Protein AF-A0AAV9KY85-F1 (afdb_monomer)

Organism: NCBI:txid50273

Mean predicted aligned error: 8.26 Å

Secondary structure (DSSP, 8-state):
--------SSTTSHHHHHHHHHHHHHH--S--SSS-S-SEEEEE--BTTBPPEEEEE-TTTEEEEEEEE-SS-EEEEEEE------

pLDDT: mean 76.85, std 10.98, range [46.34, 89.12]

Foldseek 3Di:
DDDDDDDDDPCVDPVNVVVVVVVCVVVVDPDDDDDDPFPDKDKQPDDDPAHIDMDTHHPVFWDWDFPDDDNHDTDIDIDGDPDPPD

Nearest PDB structures (foldseek):
  8r5h-assembly1_A  TM=2.773E-01  e=9.440E+00  Homo sapiens

Structure (mmCIF, N/CA/C/O backbone):
data_AF-A0AAV9KY85-F1
#
_entry.id   AF-A0AAV9KY85-F1
#
loop_
_atom_site.group_PDB
_atom_site.id
_atom_site.type_symbol
_atom_site.label_atom_id
_atom_site.label_alt_id
_atom_site.label_comp_id
_atom_site.label_asym_id
_atom_site.label_entity_id
_atom_site.label_seq_id
_atom_site.pdbx_PDB_ins_code
_atom_site.Cartn_x
_atom_site.Cartn_y
_atom_site.Cartn_z
_atom_site.occupancy
_atom_site.B_iso_or_equiv
_atom_site.auth_seq_id
_atom_site.auth_comp_id
_atom_site.auth_asym_id
_atom_site.auth_atom_id
_atom_site.pdbx_PDB_model_num
ATOM 1 N N . MET A 1 1 ? -3.383 -5.496 15.561 1.00 67.44 1 MET A N 1
ATOM 2 C CA . MET A 1 1 ? -2.815 -4.869 14.349 1.00 67.44 1 MET A CA 1
ATOM 3 C C . MET A 1 1 ? -2.366 -5.986 13.429 1.00 67.44 1 MET A C 1
ATOM 5 O O . MET A 1 1 ? -1.596 -6.826 13.876 1.00 67.44 1 MET A O 1
ATOM 9 N N . ASN A 1 2 ? -2.873 -6.019 12.198 1.00 69.50 2 ASN A N 1
ATOM 10 C CA . ASN A 1 2 ? -2.494 -7.013 11.194 1.00 69.50 2 ASN A CA 1
ATOM 11 C C . ASN A 1 2 ? -1.665 -6.292 10.127 1.00 69.50 2 ASN A C 1
ATOM 13 O O . ASN A 1 2 ? -2.146 -5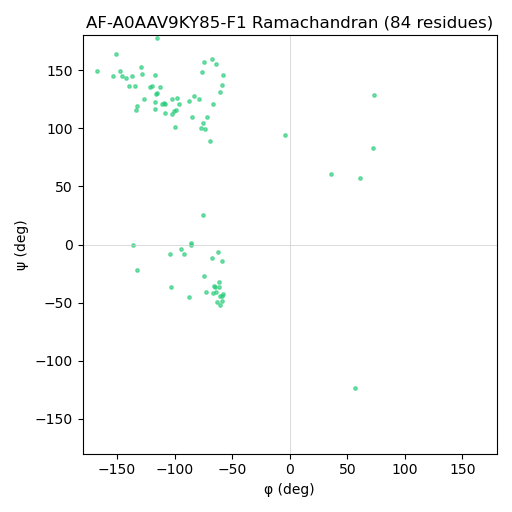.317 9.557 1.00 69.50 2 ASN A O 1
ATOM 17 N N . LEU A 1 3 ? -0.430 -6.738 9.892 1.00 76.31 3 LEU A N 1
ATOM 18 C CA . LEU A 1 3 ? 0.449 -6.200 8.853 1.00 76.31 3 LEU A CA 1
ATOM 19 C C . LEU A 1 3 ? 0.718 -7.297 7.826 1.00 76.31 3 LEU A C 1
ATOM 21 O O . LEU A 1 3 ? 1.113 -8.403 8.188 1.00 76.31 3 LEU A O 1
ATOM 25 N N . ILE A 1 4 ? 0.523 -6.973 6.552 1.00 80.81 4 ILE A N 1
ATOM 26 C CA . ILE A 1 4 ? 0.822 -7.858 5.430 1.00 80.81 4 ILE A CA 1
ATOM 27 C C . ILE A 1 4 ? 1.907 -7.185 4.598 1.00 80.81 4 ILE A C 1
ATOM 29 O O . ILE A 1 4 ? 1.722 -6.070 4.116 1.00 80.81 4 ILE A O 1
ATOM 33 N N . ILE A 1 5 ? 3.030 -7.879 4.415 1.00 82.25 5 ILE A N 1
ATOM 34 C CA . ILE A 1 5 ? 4.086 -7.480 3.485 1.00 82.25 5 ILE A CA 1
ATOM 35 C C . ILE A 1 5 ? 4.076 -8.486 2.344 1.00 82.25 5 ILE A C 1
ATOM 37 O O . ILE A 1 5 ? 4.253 -9.684 2.565 1.00 82.25 5 ILE A O 1
ATOM 41 N N . TRP A 1 6 ? 3.873 -8.000 1.124 1.00 81.25 6 TRP A N 1
ATOM 42 C CA . TRP A 1 6 ? 3.826 -8.843 -0.060 1.00 81.25 6 TRP A CA 1
ATOM 43 C C . TRP A 1 6 ? 4.698 -8.253 -1.163 1.00 81.25 6 TRP A C 1
ATOM 45 O O . TRP A 1 6 ? 4.474 -7.145 -1.642 1.00 81.25 6 TRP A O 1
ATOM 55 N N . ASN A 1 7 ? 5.705 -9.019 -1.582 1.00 83.50 7 ASN A N 1
ATOM 56 C CA . ASN A 1 7 ? 6.428 -8.749 -2.815 1.00 83.50 7 ASN A CA 1
ATOM 57 C C . ASN A 1 7 ? 5.572 -9.152 -4.029 1.00 83.50 7 ASN A C 1
ATOM 59 O O . ASN A 1 7 ? 5.423 -10.338 -4.337 1.00 83.50 7 ASN A O 1
ATOM 63 N N . CYS A 1 8 ? 5.012 -8.154 -4.707 1.00 77.25 8 CYS A N 1
ATOM 64 C CA . CYS A 1 8 ? 4.146 -8.342 -5.861 1.00 77.25 8 CYS A CA 1
ATOM 65 C C . CYS A 1 8 ? 4.933 -8.102 -7.150 1.00 77.25 8 CYS A C 1
ATOM 67 O O . CYS A 1 8 ? 5.320 -6.973 -7.455 1.00 77.25 8 CYS A O 1
ATOM 69 N N . ARG A 1 9 ? 5.117 -9.141 -7.969 1.00 75.69 9 ARG A N 1
ATOM 70 C CA . ARG A 1 9 ? 5.523 -8.945 -9.366 1.00 75.69 9 ARG A CA 1
ATOM 71 C C . ARG A 1 9 ? 4.285 -8.643 -10.205 1.00 75.69 9 ARG A C 1
ATOM 73 O O . ARG A 1 9 ? 3.331 -9.411 -10.176 1.00 75.69 9 ARG A O 1
ATOM 80 N N . CYS A 1 10 ? 4.328 -7.555 -10.974 1.00 74.06 10 CYS A N 1
ATOM 81 C CA . CYS A 1 10 ? 3.243 -7.136 -11.868 1.00 74.06 10 CYS A CA 1
ATOM 82 C C . CYS A 1 10 ? 1.916 -6.826 -11.139 1.00 74.06 10 CYS A C 1
ATOM 84 O O . CYS A 1 10 ? 0.867 -7.383 -11.455 1.00 74.06 10 CYS A O 1
ATOM 86 N N . ALA A 1 11 ? 1.948 -5.889 -10.184 1.00 74.25 11 ALA A N 1
ATOM 87 C CA . ALA A 1 11 ? 0.773 -5.466 -9.407 1.00 74.25 11 ALA A CA 1
ATOM 88 C C . ALA A 1 11 ? -0.369 -4.830 -10.239 1.00 74.25 11 ALA A C 1
ATOM 90 O O . ALA A 1 11 ? -1.447 -4.578 -9.717 1.00 74.25 11 ALA A O 1
ATOM 91 N N . ASN A 1 12 ? -0.160 -4.597 -11.538 1.00 72.75 12 ASN A N 1
ATOM 92 C CA . ASN A 1 12 ? -1.195 -4.111 -12.457 1.00 72.75 12 ASN A CA 1
ATOM 93 C C . ASN A 1 12 ? -1.907 -5.248 -13.216 1.00 72.75 12 ASN A C 1
ATOM 95 O O . ASN A 1 12 ? -2.817 -4.987 -14.000 1.00 72.75 12 ASN A O 1
ATOM 99 N N . GLY A 1 13 ? -1.481 -6.503 -13.038 1.00 79.44 13 GLY A N 1
ATOM 100 C CA . GLY A 1 13 ? -2.081 -7.648 -13.715 1.00 79.44 13 GLY A CA 1
ATOM 101 C C . GLY A 1 13 ? -3.431 -8.055 -13.105 1.00 79.44 13 GLY A C 1
ATOM 102 O O . GLY A 1 13 ? -3.608 -7.968 -11.887 1.00 79.44 13 GLY A O 1
ATOM 103 N N . PRO A 1 14 ? -4.375 -8.581 -13.907 1.00 80.56 14 PRO A N 1
ATOM 104 C CA . PRO A 1 14 ? -5.666 -9.055 -13.400 1.00 80.56 14 PRO A CA 1
ATOM 105 C C . PRO A 1 14 ? -5.515 -10.203 -12.390 1.00 80.56 14 PRO A C 1
ATOM 107 O O . PRO A 1 14 ? -6.282 -10.295 -11.430 1.00 80.56 14 PRO A O 1
ATOM 110 N N . ASP A 1 15 ? -4.489 -11.044 -12.554 1.00 83.81 15 ASP A N 1
ATOM 111 C CA . ASP A 1 15 ? -4.175 -12.119 -11.610 1.00 83.81 15 ASP A CA 1
ATOM 112 C C . ASP A 1 15 ? -3.755 -11.585 -10.238 1.00 83.81 15 ASP A C 1
ATOM 114 O O . ASP A 1 15 ? -4.133 -12.163 -9.220 1.00 83.81 15 ASP A O 1
ATOM 118 N N . PHE A 1 16 ? -3.020 -10.468 -10.195 1.00 81.81 16 PHE A N 1
ATOM 119 C CA . PHE A 1 16 ? -2.662 -9.830 -8.932 1.00 81.81 16 PHE A CA 1
ATOM 120 C C . PHE A 1 16 ? -3.916 -9.361 -8.197 1.00 81.81 16 PHE A C 1
ATOM 122 O O . PHE A 1 16 ? -4.098 -9.712 -7.036 1.00 81.81 16 PHE A O 1
ATOM 129 N N . ILE A 1 17 ? -4.811 -8.644 -8.883 1.00 79.12 17 ILE A N 1
ATOM 130 C CA . ILE A 1 17 ? -6.057 -8.140 -8.287 1.00 79.12 17 ILE A CA 1
ATOM 131 C C . ILE A 1 17 ? -6.902 -9.297 -7.744 1.00 79.12 17 ILE A C 1
ATOM 133 O O . ILE A 1 17 ? -7.397 -9.220 -6.619 1.00 79.12 17 ILE A O 1
ATOM 137 N N . ARG A 1 18 ? -7.039 -10.392 -8.506 1.00 83.94 18 ARG A N 1
ATOM 138 C CA . ARG A 1 18 ? -7.770 -11.586 -8.055 1.00 83.94 18 ARG A CA 1
ATOM 139 C C . ARG A 1 18 ? -7.137 -12.190 -6.801 1.00 83.94 18 ARG A C 1
ATOM 141 O O . ARG A 1 18 ? -7.837 -12.399 -5.816 1.00 83.94 18 ARG A O 1
ATOM 148 N N . ASN A 1 19 ? -5.830 -12.444 -6.827 1.00 84.31 19 ASN A N 1
ATOM 149 C CA . ASN A 1 19 ? -5.126 -13.064 -5.705 1.00 84.31 19 ASN A CA 1
ATOM 150 C C . ASN A 1 19 ? -5.122 -12.156 -4.465 1.00 84.31 19 ASN A C 1
ATOM 152 O O . ASN A 1 19 ? -5.239 -12.643 -3.345 1.00 84.31 19 ASN A O 1
ATOM 156 N N . PHE A 1 20 ? -5.026 -10.840 -4.660 1.00 80.62 20 PHE A N 1
ATOM 157 C CA . PHE A 1 20 ? -5.084 -9.852 -3.590 1.00 80.62 20 PHE A CA 1
ATOM 158 C C . PHE A 1 20 ? -6.462 -9.801 -2.934 1.00 80.62 20 PHE A C 1
ATOM 160 O O . PHE A 1 20 ? -6.542 -9.808 -1.710 1.00 80.62 20 PHE A O 1
ATOM 167 N N . ARG A 1 21 ? -7.547 -9.871 -3.716 1.00 79.38 21 ARG A N 1
ATOM 168 C CA . ARG A 1 21 ? -8.905 -10.028 -3.170 1.00 79.38 21 ARG A CA 1
ATOM 169 C C . ARG A 1 21 ? -9.036 -11.300 -2.337 1.00 79.38 21 ARG A C 1
ATOM 171 O O . ARG A 1 21 ? -9.460 -11.219 -1.193 1.00 79.38 21 ARG A O 1
ATOM 178 N N . THR A 1 22 ? -8.574 -12.441 -2.854 1.00 82.44 22 THR A N 1
ATOM 179 C CA . THR A 1 22 ? -8.582 -13.697 -2.088 1.00 82.44 22 THR A CA 1
ATOM 180 C C . THR A 1 22 ? -7.793 -13.572 -0.784 1.00 82.44 22 THR A C 1
ATOM 182 O O . THR A 1 22 ? -8.255 -14.023 0.256 1.00 82.44 22 THR A O 1
ATOM 185 N N . LEU A 1 23 ? -6.626 -12.927 -0.801 1.00 81.94 23 LEU A N 1
ATOM 186 C CA . LEU A 1 23 ? -5.836 -12.697 0.408 1.00 81.94 23 LEU A CA 1
ATOM 187 C C . LEU A 1 23 ? -6.605 -11.858 1.448 1.00 81.94 23 LEU A C 1
ATOM 189 O O . LEU A 1 23 ? -6.617 -12.200 2.631 1.00 81.94 23 LEU A O 1
ATOM 193 N N . LEU A 1 24 ? -7.269 -10.784 1.014 1.00 77.31 24 LEU A N 1
ATOM 194 C CA . LEU A 1 24 ? -8.085 -9.945 1.895 1.00 77.31 24 LEU A CA 1
ATOM 195 C C . LEU A 1 24 ? -9.280 -10.722 2.465 1.00 77.31 24 LEU A C 1
ATOM 197 O O . LEU A 1 24 ? -9.533 -10.625 3.664 1.00 77.31 24 LEU A O 1
ATOM 201 N N . ASP A 1 25 ? -9.947 -11.553 1.660 1.00 75.62 25 ASP A N 1
ATOM 202 C CA . ASP A 1 25 ? -11.071 -12.388 2.106 1.00 75.62 25 ASP A CA 1
ATOM 203 C C . ASP A 1 25 ? -10.662 -13.396 3.192 1.00 75.62 25 ASP A C 1
ATOM 205 O O . ASP A 1 25 ? -11.429 -13.668 4.119 1.00 75.62 25 ASP A O 1
ATOM 209 N N . TRP A 1 26 ? -9.450 -13.951 3.096 1.00 75.94 26 TRP A N 1
ATOM 210 C CA . TRP A 1 26 ? -8.921 -14.904 4.077 1.00 75.94 26 TRP A CA 1
ATOM 211 C C . TRP A 1 26 ? -8.544 -14.235 5.397 1.00 75.94 26 TRP A C 1
ATOM 213 O O . TRP A 1 26 ? -8.813 -14.783 6.467 1.00 75.94 26 TRP A O 1
ATOM 223 N N . HIS A 1 27 ? -7.929 -13.055 5.334 1.00 73.31 27 HIS A N 1
ATOM 224 C CA . HIS A 1 27 ? -7.441 -12.355 6.522 1.00 73.31 27 HIS A CA 1
ATOM 225 C C . HIS A 1 27 ? -8.455 -11.372 7.128 1.00 73.31 27 HIS A C 1
ATOM 227 O O . HIS A 1 27 ? -8.200 -10.870 8.223 1.00 73.31 27 HIS A O 1
ATOM 233 N N . LYS A 1 28 ? -9.587 -11.125 6.446 1.00 67.75 28 LYS A N 1
ATOM 234 C CA . LYS A 1 28 ? -10.722 -10.279 6.862 1.00 67.75 28 LYS A CA 1
ATOM 235 C C . LYS A 1 28 ? -10.301 -9.041 7.665 1.00 67.75 28 LYS A C 1
ATOM 237 O O . LYS A 1 28 ? -10.678 -8.916 8.836 1.00 67.75 28 LYS A O 1
ATOM 242 N N . PRO A 1 29 ? -9.496 -8.131 7.089 1.00 60.28 29 PRO A N 1
ATOM 243 C CA . PRO A 1 29 ? -9.242 -6.856 7.741 1.00 60.28 29 PRO A CA 1
ATOM 244 C C . PRO A 1 29 ? -10.579 -6.119 7.971 1.00 60.28 29 PRO A C 1
ATOM 246 O O . PRO A 1 29 ? -11.510 -6.285 7.177 1.00 60.28 29 PRO A O 1
ATOM 249 N N . PRO A 1 30 ? -10.719 -5.353 9.068 1.00 52.81 30 PRO A N 1
ATOM 250 C CA . PRO A 1 30 ? -11.968 -4.666 9.380 1.00 52.81 30 PRO A C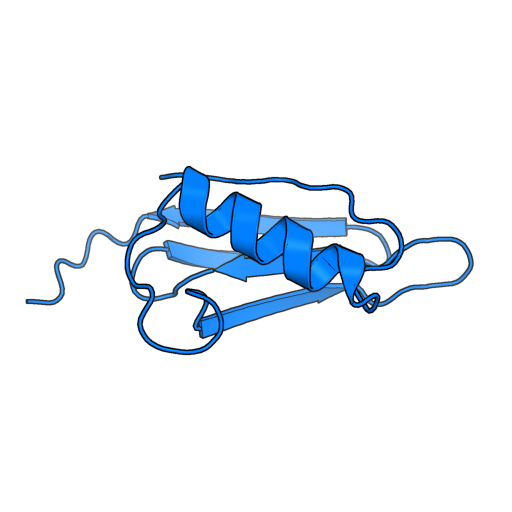A 1
ATOM 251 C C . PRO A 1 30 ? -12.355 -3.711 8.239 1.00 52.81 30 PRO A C 1
ATOM 253 O O . PRO A 1 30 ? -11.495 -3.000 7.734 1.00 52.81 30 PRO A O 1
ATOM 256 N N . MET A 1 31 ? -13.644 -3.695 7.880 1.00 51.31 31 MET A N 1
ATOM 257 C CA . MET A 1 31 ? -14.290 -2.859 6.848 1.00 51.31 31 MET A CA 1
ATOM 258 C C . MET A 1 31 ? -13.988 -3.196 5.377 1.00 51.31 31 MET A C 1
ATOM 260 O O . MET A 1 31 ? -13.227 -2.531 4.689 1.00 51.31 31 MET A O 1
ATOM 264 N N . MET A 1 32 ? -14.721 -4.179 4.848 1.00 52.47 32 MET A N 1
ATOM 265 C CA . MET A 1 32 ? -14.977 -4.325 3.413 1.00 52.47 32 MET A CA 1
ATOM 266 C C . MET A 1 32 ? -16.365 -3.764 3.110 1.00 52.47 32 MET A C 1
ATOM 268 O O . MET A 1 32 ? -17.350 -4.452 3.375 1.00 52.47 32 MET A O 1
ATOM 272 N N . LEU A 1 33 ? -16.464 -2.543 2.584 1.00 46.50 33 LEU A N 1
ATOM 273 C CA . LEU A 1 33 ? -17.743 -2.074 2.039 1.00 46.50 33 LEU A CA 1
ATOM 274 C C . LEU A 1 33 ? -17.657 -1.430 0.660 1.00 46.50 33 LEU A C 1
ATOM 276 O O . LEU A 1 33 ? -18.636 -1.551 -0.053 1.00 46.50 33 LEU A O 1
ATOM 280 N N . ASP A 1 34 ? -16.512 -0.918 0.211 1.00 52.00 34 ASP A N 1
ATOM 281 C CA . ASP A 1 34 ? -16.302 -0.581 -1.201 1.00 52.00 34 ASP A CA 1
ATOM 282 C C . ASP A 1 34 ? -14.803 -0.653 -1.530 1.00 52.00 34 ASP A C 1
ATOM 284 O O . ASP A 1 34 ? -13.968 -0.431 -0.662 1.00 52.00 34 ASP A O 1
ATOM 288 N N . GLU A 1 35 ? -14.485 -1.092 -2.749 1.00 58.88 35 GLU A N 1
ATOM 289 C CA . GLU A 1 35 ? -13.158 -1.362 -3.332 1.00 58.88 35 GLU A CA 1
ATOM 290 C C . GLU A 1 35 ? -11.918 -1.020 -2.472 1.00 58.88 35 GLU A C 1
ATOM 292 O O . GLU A 1 3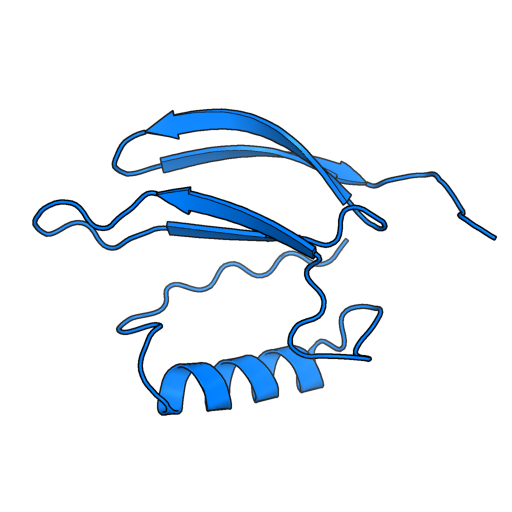5 ? -11.360 0.068 -2.537 1.00 58.88 35 GLU A O 1
ATOM 297 N N . PHE A 1 36 ? -11.432 -2.044 -1.762 1.00 61.69 36 PHE A N 1
ATOM 298 C CA . PHE A 1 36 ? -10.260 -2.064 -0.876 1.00 61.69 36 PHE A CA 1
ATOM 299 C C . PHE A 1 36 ? -10.434 -1.344 0.477 1.00 61.69 36 PHE A C 1
ATOM 301 O O . PHE A 1 36 ? -10.788 -0.174 0.528 1.00 61.69 36 PHE A O 1
ATOM 308 N N . PRO A 1 37 ? -10.102 -2.014 1.601 1.00 70.75 37 PRO A N 1
ATOM 309 C CA . PRO A 1 37 ? -10.323 -1.514 2.964 1.00 70.75 37 PRO A CA 1
ATOM 310 C C . PRO A 1 37 ? -9.322 -0.414 3.377 1.00 70.75 37 PRO A C 1
ATOM 312 O O . PRO A 1 37 ? -8.989 -0.285 4.549 1.00 70.75 37 PRO A O 1
ATOM 315 N N . PHE A 1 38 ? -8.756 0.328 2.423 1.00 79.00 38 PHE A N 1
ATOM 316 C CA . PHE A 1 38 ? -7.683 1.288 2.658 1.00 79.00 38 PHE A CA 1
ATOM 317 C C . PHE A 1 38 ? -8.072 2.645 2.086 1.00 79.00 38 PHE A C 1
ATOM 319 O O . PHE A 1 38 ? -8.365 2.763 0.899 1.00 79.00 38 PHE A O 1
ATOM 326 N N . ASN A 1 39 ? -8.036 3.678 2.922 1.00 82.38 39 ASN A N 1
ATOM 327 C CA . ASN A 1 39 ? -8.393 5.042 2.532 1.00 82.38 39 ASN A CA 1
ATOM 328 C C . ASN A 1 39 ? -7.160 5.946 2.330 1.00 82.38 39 ASN A C 1
ATOM 330 O O . ASN A 1 39 ? -7.282 7.060 1.813 1.00 82.38 39 ASN A O 1
ATOM 334 N N . LYS A 1 40 ? -5.962 5.464 2.690 1.00 85.81 40 LYS A N 1
ATOM 335 C CA . LYS A 1 40 ? -4.683 6.150 2.486 1.00 85.81 40 LYS A CA 1
ATOM 336 C C . LYS A 1 40 ? -3.657 5.251 1.809 1.00 85.81 40 LYS A C 1
ATOM 338 O O . LYS A 1 40 ? -3.671 4.026 1.948 1.00 85.81 40 LYS A O 1
ATOM 343 N N . MET A 1 41 ? -2.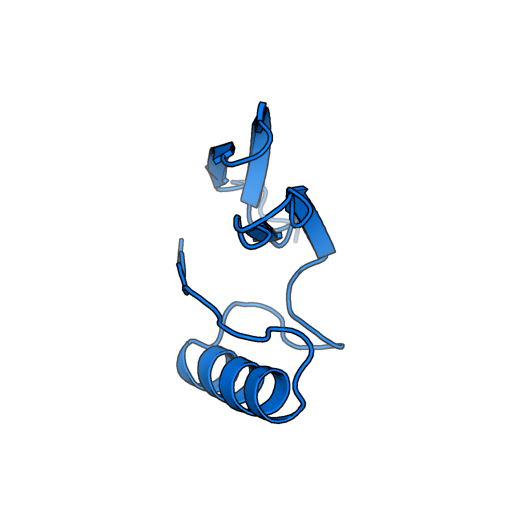735 5.897 1.093 1.00 86.50 41 MET A N 1
ATOM 344 C CA . MET A 1 41 ? -1.592 5.243 0.471 1.00 86.50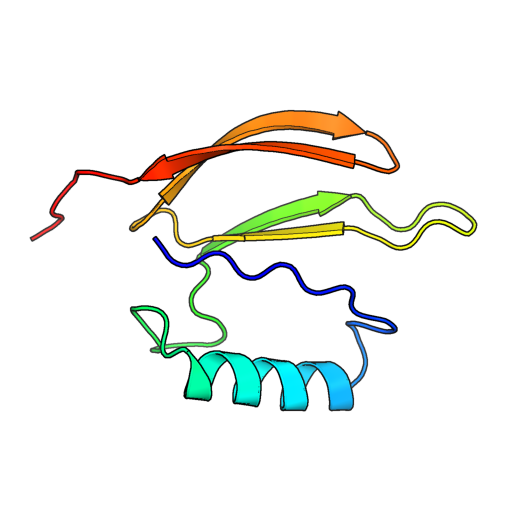 41 MET A CA 1
ATOM 345 C C . MET A 1 41 ? -0.357 6.144 0.427 1.00 86.50 41 MET A C 1
ATOM 347 O O . MET A 1 41 ? -0.476 7.353 0.234 1.00 86.50 41 MET A O 1
ATOM 351 N N . THR A 1 42 ? 0.825 5.534 0.499 1.00 86.69 42 THR A N 1
ATOM 352 C CA . THR A 1 42 ? 2.099 6.152 0.106 1.00 86.69 42 THR A CA 1
ATOM 353 C C . THR A 1 42 ? 2.824 5.224 -0.859 1.00 86.69 42 THR A C 1
ATOM 355 O O . THR A 1 42 ? 2.661 4.000 -0.795 1.00 86.69 42 THR A O 1
ATOM 358 N N . LYS A 1 43 ? 3.567 5.795 -1.810 1.00 87.12 43 LYS A N 1
ATOM 359 C CA . LYS A 1 43 ? 4.178 5.037 -2.902 1.00 87.12 43 LYS A CA 1
ATOM 360 C C . LYS A 1 43 ? 5.563 5.548 -3.261 1.00 87.12 43 LYS A C 1
ATOM 362 O O . LYS A 1 43 ? 5.788 6.750 -3.344 1.00 87.12 43 LYS A O 1
ATOM 367 N N . VAL A 1 44 ? 6.437 4.611 -3.599 1.00 88.25 44 VAL A N 1
ATOM 368 C CA . VAL A 1 44 ? 7.706 4.859 -4.282 1.00 88.25 44 VAL A CA 1
ATOM 369 C C . VAL A 1 44 ? 7.560 4.334 -5.709 1.00 88.25 44 VAL A C 1
ATOM 371 O O . VAL A 1 44 ? 7.223 3.158 -5.889 1.00 88.25 44 VAL A O 1
ATOM 374 N N . PRO A 1 45 ? 7.735 5.181 -6.739 1.00 85.44 45 PRO A N 1
ATOM 375 C CA . PRO A 1 45 ? 7.576 4.758 -8.122 1.00 85.44 45 PRO A CA 1
ATOM 376 C C . PRO A 1 45 ? 8.676 3.777 -8.536 1.00 85.44 45 PRO A C 1
ATOM 378 O O . PRO A 1 45 ? 9.758 3.734 -7.957 1.00 85.44 45 PRO A O 1
ATOM 381 N N . THR A 1 46 ? 8.412 3.016 -9.594 1.00 85.69 46 THR A N 1
ATOM 382 C CA . THR A 1 46 ? 9.440 2.209 -10.261 1.00 85.69 46 THR A CA 1
ATOM 383 C C . THR A 1 46 ? 10.548 3.108 -10.806 1.00 85.69 46 THR A C 1
ATOM 385 O O . THR A 1 46 ? 10.253 4.069 -11.521 1.00 85.69 46 THR A O 1
ATOM 388 N N . MET A 1 47 ? 11.809 2.772 -10.535 1.00 83.75 47 MET A N 1
ATOM 389 C CA . MET A 1 47 ? 12.968 3.494 -11.068 1.00 83.75 47 MET A CA 1
ATOM 390 C C . MET A 1 47 ? 14.013 2.526 -11.617 1.00 83.75 47 MET A C 1
ATOM 392 O O . MET A 1 47 ? 14.607 1.743 -10.877 1.00 83.75 47 MET A O 1
ATOM 396 N N . GLY A 1 48 ? 14.260 2.592 -12.928 1.00 84.81 48 GLY A N 1
ATOM 397 C CA . GLY A 1 48 ? 15.161 1.662 -13.611 1.00 84.81 48 GLY A CA 1
ATOM 398 C C . GLY A 1 48 ? 14.728 0.210 -13.393 1.00 84.81 48 GLY A C 1
ATOM 399 O O . GLY A 1 48 ? 13.586 -0.146 -13.671 1.00 84.81 48 GLY A O 1
ATOM 400 N N . ASN A 1 49 ? 15.634 -0.611 -12.858 1.00 79.62 49 ASN A N 1
ATOM 401 C CA . ASN A 1 49 ? 15.366 -2.018 -12.537 1.00 79.62 49 ASN A CA 1
ATOM 402 C C . ASN A 1 49 ? 14.731 -2.226 -11.148 1.00 79.62 49 ASN A C 1
ATOM 404 O O . ASN A 1 49 ? 14.469 -3.367 -10.765 1.00 79.62 49 ASN A O 1
ATOM 408 N N . SER A 1 50 ? 14.489 -1.156 -10.387 1.00 80.31 50 SER A N 1
ATOM 409 C CA . SER A 1 50 ? 13.846 -1.228 -9.075 1.00 80.31 50 SER A CA 1
ATOM 410 C C . SER A 1 50 ? 12.325 -1.158 -9.221 1.00 80.31 50 SER A C 1
ATOM 412 O O . SER A 1 50 ? 11.777 -0.210 -9.793 1.00 80.31 50 SER A O 1
ATOM 414 N N . GLY A 1 51 ? 11.640 -2.180 -8.698 1.00 83.56 51 GLY A N 1
ATOM 415 C CA . GLY A 1 51 ? 10.181 -2.213 -8.596 1.00 83.56 51 GLY A CA 1
ATOM 416 C C . GLY A 1 51 ? 9.652 -1.112 -7.672 1.00 83.56 51 GLY A C 1
ATOM 417 O O . GLY A 1 51 ? 10.368 -0.638 -6.795 1.00 83.56 51 GLY A O 1
ATOM 418 N N . GLY A 1 52 ? 8.401 -0.702 -7.876 1.00 87.56 52 GLY A N 1
ATOM 419 C CA . GLY A 1 52 ? 7.753 0.271 -7.001 1.00 87.56 52 GLY A CA 1
ATOM 420 C C . GLY A 1 52 ? 7.350 -0.346 -5.662 1.00 87.56 52 GLY A C 1
ATOM 421 O O . GLY A 1 52 ? 7.133 -1.555 -5.566 1.00 87.56 52 GLY A O 1
ATOM 422 N N . LEU A 1 53 ? 7.208 0.502 -4.648 1.00 89.12 53 LEU A N 1
ATOM 423 C CA . LEU A 1 53 ? 6.678 0.138 -3.336 1.00 89.12 53 LEU A CA 1
ATOM 424 C C . LEU A 1 53 ? 5.385 0.902 -3.083 1.00 89.12 53 LEU A C 1
ATOM 426 O O . LEU A 1 53 ? 5.246 2.051 -3.497 1.00 89.12 53 LEU A O 1
ATOM 430 N N . VAL A 1 54 ? 4.452 0.272 -2.380 1.00 87.69 54 VAL A N 1
ATOM 431 C CA . VAL A 1 54 ? 3.203 0.886 -1.936 1.00 87.69 54 VAL A CA 1
ATOM 432 C C . VAL A 1 54 ? 2.914 0.411 -0.519 1.00 87.69 54 VAL A C 1
ATOM 434 O O . VAL A 1 54 ? 3.027 -0.779 -0.229 1.00 87.69 54 VAL A O 1
ATOM 437 N N . VAL A 1 55 ? 2.503 1.340 0.338 1.00 87.56 55 VAL A N 1
ATOM 438 C CA . VAL A 1 55 ? 1.896 1.052 1.640 1.00 87.56 55 VAL A CA 1
ATOM 439 C C . VAL A 1 55 ? 0.458 1.553 1.600 1.00 87.56 55 VAL A C 1
ATOM 441 O O . VAL A 1 55 ? 0.221 2.687 1.189 1.00 87.56 55 VAL A O 1
ATOM 444 N N . LEU A 1 56 ? -0.486 0.705 2.011 1.00 86.38 56 LEU A N 1
ATOM 445 C CA . LEU A 1 56 ? -1.920 0.992 2.085 1.00 86.38 56 LEU A CA 1
ATOM 446 C C . LEU A 1 56 ? -2.384 0.835 3.534 1.00 86.38 56 LEU A C 1
ATOM 448 O O . LEU A 1 56 ? -1.989 -0.127 4.196 1.00 86.38 56 LEU A O 1
ATOM 452 N N . TRP A 1 57 ? -3.209 1.756 4.027 1.00 86.56 57 TRP A N 1
ATOM 453 C CA . TRP A 1 57 ? -3.783 1.666 5.371 1.00 86.56 57 TRP A CA 1
ATOM 454 C C . TRP A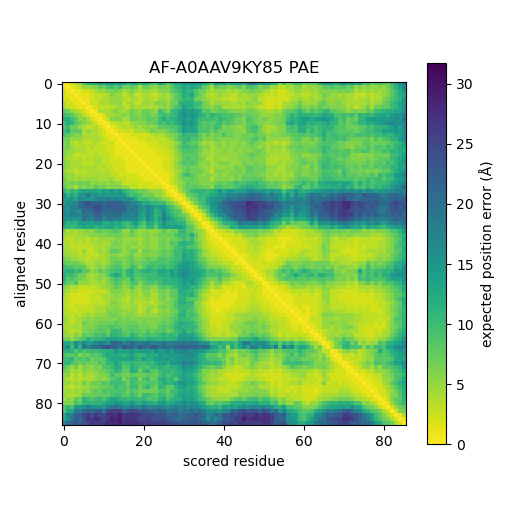 1 57 ? -5.146 2.362 5.461 1.00 86.56 57 TRP A C 1
ATOM 456 O O . TRP A 1 57 ? -5.529 3.139 4.585 1.00 86.56 57 TRP A O 1
ATOM 466 N N . ASP A 1 58 ? -5.885 2.045 6.524 1.00 82.81 58 ASP A N 1
ATOM 467 C CA . ASP A 1 58 ? -7.094 2.760 6.935 1.00 82.81 58 ASP A CA 1
ATOM 468 C C . ASP A 1 58 ? -6.732 3.731 8.063 1.00 82.81 58 ASP A C 1
ATOM 470 O O . ASP A 1 58 ? -6.326 3.298 9.145 1.00 82.81 58 ASP A O 1
ATOM 474 N N . ASP A 1 59 ? -6.872 5.033 7.817 1.00 83.88 59 ASP A N 1
ATOM 475 C CA . ASP A 1 59 ? -6.598 6.086 8.799 1.00 83.88 59 ASP A CA 1
ATOM 476 C C . ASP A 1 59 ? -7.576 6.106 9.986 1.00 83.88 59 ASP A C 1
ATOM 478 O O . ASP A 1 59 ? -7.303 6.738 11.009 1.00 83.88 59 ASP A O 1
ATOM 482 N N . ASN A 1 60 ? -8.682 5.356 9.909 1.00 81.19 60 ASN A N 1
ATOM 483 C CA . ASN A 1 60 ? -9.546 5.126 11.063 1.00 81.19 60 ASN A CA 1
ATOM 484 C C . ASN A 1 60 ? -8.929 4.137 12.057 1.00 81.19 60 ASN A C 1
ATOM 486 O O . ASN A 1 60 ? -9.215 4.216 13.251 1.00 81.19 60 ASN A O 1
ATOM 490 N N . LEU A 1 61 ? -8.077 3.226 11.578 1.00 78.62 61 LEU A N 1
ATOM 491 C CA . LEU A 1 61 ? -7.468 2.165 12.381 1.00 78.62 61 LEU A CA 1
ATOM 492 C C . LEU A 1 61 ? -6.012 2.471 12.743 1.00 78.62 61 LEU A C 1
ATOM 494 O O . LEU A 1 61 ? -5.560 2.123 13.837 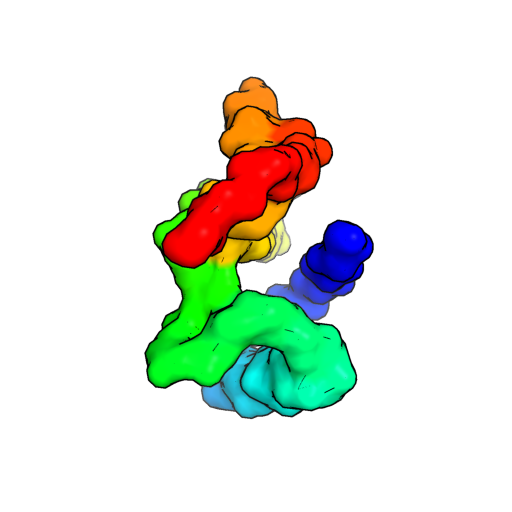1.00 78.62 61 LEU A O 1
ATOM 498 N N . LEU A 1 62 ? -5.267 3.094 11.829 1.00 83.69 62 LEU A N 1
ATOM 499 C CA . LEU A 1 62 ? -3.828 3.306 11.942 1.00 83.69 62 LEU A CA 1
ATOM 500 C C . LEU A 1 62 ? -3.455 4.741 11.573 1.00 83.69 62 LEU A C 1
ATOM 502 O O . LEU A 1 62 ? -3.870 5.258 10.544 1.00 83.69 62 LEU A O 1
ATOM 506 N N . GLU A 1 63 ? -2.584 5.343 12.368 1.00 83.56 63 GLU A N 1
ATOM 507 C CA . GLU A 1 63 ? -1.886 6.571 12.011 1.00 83.56 63 GLU A CA 1
ATOM 508 C C . GLU A 1 63 ? -0.497 6.196 11.480 1.00 83.56 63 GLU A C 1
ATOM 510 O O . GLU A 1 63 ? 0.248 5.446 12.119 1.00 83.56 63 GLU A O 1
ATOM 515 N N . LEU A 1 64 ? -0.171 6.678 10.281 1.00 83.12 64 LEU A N 1
ATOM 516 C CA . LEU A 1 64 ? 1.145 6.511 9.674 1.00 83.12 64 LEU A CA 1
ATOM 517 C C . LEU A 1 64 ? 1.860 7.859 9.702 1.00 83.12 64 LEU A C 1
ATOM 519 O O . LEU A 1 64 ? 1.463 8.777 8.986 1.00 83.12 64 LE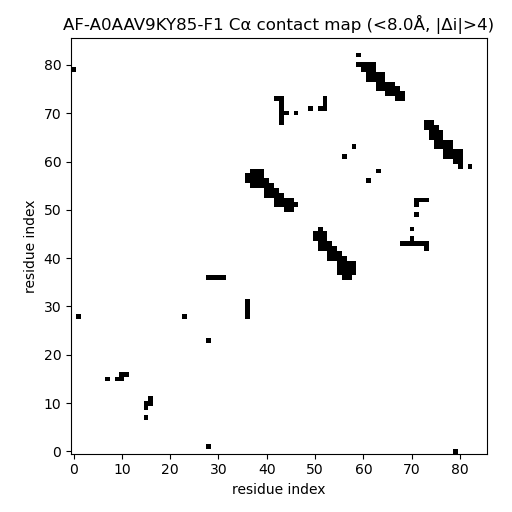U A O 1
ATOM 523 N N . ASP A 1 65 ? 2.931 7.952 10.484 1.00 80.12 65 ASP A N 1
ATOM 524 C CA . ASP A 1 65 ? 3.871 9.061 10.357 1.00 80.12 65 ASP A CA 1
ATOM 525 C C . ASP A 1 65 ? 4.867 8.699 9.253 1.00 80.12 65 ASP A C 1
ATOM 527 O O . ASP A 1 65 ? 5.681 7.778 9.402 1.00 80.12 65 ASP A O 1
ATOM 531 N N . GLU A 1 66 ? 4.772 9.390 8.115 1.00 65.00 66 GLU A N 1
ATOM 532 C CA . GLU A 1 66 ? 5.738 9.260 7.026 1.00 65.00 66 GLU A CA 1
ATOM 533 C C . GLU A 1 66 ? 7.051 9.925 7.454 1.00 65.00 66 GLU A C 1
ATOM 535 O O . GLU A 1 66 ? 7.132 11.143 7.600 1.00 65.00 66 GLU A O 1
ATOM 540 N N . ILE A 1 67 ? 8.076 9.106 7.700 1.00 62.06 67 ILE A N 1
ATOM 541 C CA . ILE A 1 67 ? 9.370 9.574 8.209 1.00 62.06 67 ILE A CA 1
ATOM 542 C C . ILE A 1 67 ? 10.267 9.983 7.042 1.00 62.06 67 ILE A C 1
ATOM 544 O O . ILE A 1 67 ? 10.918 11.024 7.100 1.00 62.06 67 ILE A O 1
ATOM 548 N N . ALA A 1 68 ? 10.312 9.161 5.990 1.00 74.31 68 ALA A N 1
ATOM 549 C CA . ALA A 1 68 ? 11.041 9.444 4.760 1.00 74.31 68 ALA A CA 1
ATOM 550 C C . ALA A 1 68 ? 10.650 8.461 3.650 1.00 74.31 68 ALA A C 1
ATOM 552 O O . ALA A 1 68 ? 10.410 7.279 3.899 1.00 74.31 68 ALA A O 1
ATOM 553 N N . THR A 1 69 ? 10.697 8.914 2.404 1.00 81.56 69 THR A N 1
ATOM 554 C CA . THR A 1 69 ? 10.680 8.043 1.227 1.00 81.56 69 THR A CA 1
ATOM 555 C C . THR A 1 69 ? 11.942 8.280 0.409 1.00 81.56 69 THR A C 1
ATOM 557 O O . THR A 1 69 ? 12.375 9.414 0.203 1.00 81.56 69 THR A O 1
ATOM 560 N N . THR A 1 70 ? 12.574 7.196 -0.033 1.00 82.81 70 THR A N 1
ATOM 561 C CA . THR A 1 70 ? 13.666 7.244 -1.009 1.00 82.81 70 THR A CA 1
ATOM 562 C C . THR A 1 70 ? 13.224 6.537 -2.280 1.00 82.81 70 THR A C 1
ATOM 564 O O . THR A 1 70 ? 12.143 5.960 -2.362 1.00 82.81 70 THR A O 1
ATOM 567 N N . GLY A 1 71 ? 14.087 6.535 -3.289 1.00 80.38 71 GLY A N 1
ATOM 568 C CA . GLY A 1 71 ? 13.837 5.815 -4.527 1.00 80.38 71 GLY A CA 1
ATOM 569 C C . GLY A 1 71 ? 13.628 4.304 -4.401 1.00 80.38 71 GLY A C 1
ATOM 570 O O . GLY A 1 71 ? 13.208 3.673 -5.368 1.00 80.38 71 GLY A O 1
ATOM 571 N N . GLN A 1 72 ? 13.974 3.713 -3.258 1.00 80.94 72 GLN A N 1
ATOM 572 C CA . GLN A 1 72 ? 13.951 2.264 -3.055 1.00 80.94 72 GLN A CA 1
ATOM 573 C C . GLN A 1 72 ? 13.348 1.858 -1.707 1.00 80.94 72 GLN A C 1
ATOM 575 O O . GLN A 1 72 ? 13.270 0.667 -1.418 1.00 80.94 72 GLN A O 1
ATOM 580 N N . GLU A 1 73 ? 12.929 2.816 -0.877 1.00 84.94 73 GLU A N 1
ATOM 581 C CA . GLU A 1 73 ? 12.541 2.553 0.508 1.00 84.94 73 GLU A CA 1
ATOM 582 C C . GLU A 1 73 ? 11.397 3.468 0.949 1.00 84.94 73 GLU A C 1
ATOM 584 O O . GLU A 1 73 ? 11.344 4.645 0.588 1.00 84.94 73 GLU A O 1
ATOM 589 N N . ILE A 1 74 ? 10.508 2.927 1.782 1.00 86.94 74 ILE A N 1
ATOM 590 C CA . ILE A 1 74 ? 9.499 3.684 2.526 1.00 86.94 74 ILE A CA 1
ATOM 591 C C . ILE A 1 74 ? 9.813 3.497 4.008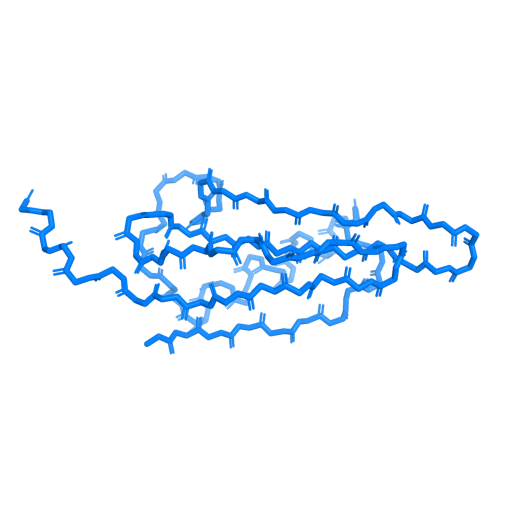 1.00 86.94 74 ILE A C 1
ATOM 593 O O . ILE A 1 74 ? 9.749 2.378 4.516 1.00 86.94 74 ILE A O 1
ATOM 597 N N . HIS A 1 75 ? 10.140 4.588 4.696 1.00 87.31 75 HIS A N 1
ATOM 598 C CA . HIS A 1 75 ? 10.332 4.626 6.142 1.00 87.31 75 HIS A CA 1
ATOM 599 C C . HIS A 1 75 ? 9.093 5.250 6.776 1.00 87.31 75 HIS A C 1
ATOM 601 O O . HIS A 1 75 ? 8.822 6.439 6.602 1.00 87.31 75 HIS A O 1
ATOM 607 N N . ALA A 1 76 ? 8.334 4.443 7.512 1.00 86.94 76 ALA A N 1
ATOM 608 C CA . ALA A 1 76 ? 7.113 4.878 8.175 1.00 86.94 76 ALA A CA 1
ATOM 609 C C . ALA A 1 76 ? 7.037 4.313 9.594 1.00 86.94 76 ALA A C 1
ATOM 611 O O . ALA A 1 76 ? 7.451 3.178 9.845 1.00 86.94 76 ALA A O 1
ATOM 612 N N . MET A 1 77 ? 6.475 5.095 10.513 1.00 85.06 77 MET A N 1
ATOM 613 C CA . MET A 1 77 ? 6.115 4.622 11.846 1.00 85.06 77 MET A CA 1
ATOM 614 C C . MET A 1 77 ? 4.614 4.378 11.899 1.00 85.06 77 MET A C 1
ATOM 616 O O . MET A 1 77 ? 3.822 5.266 11.594 1.00 85.06 77 MET A O 1
ATOM 620 N N . ILE A 1 78 ? 4.235 3.163 12.293 1.00 85.88 78 ILE A N 1
ATOM 621 C CA . ILE A 1 78 ? 2.835 2.763 12.421 1.00 85.88 78 ILE A CA 1
ATOM 622 C C . ILE A 1 78 ? 2.414 2.936 13.875 1.00 85.88 78 ILE A C 1
ATOM 624 O O . ILE A 1 78 ? 2.978 2.302 14.770 1.00 85.88 78 ILE A O 1
ATOM 628 N N . LYS A 1 79 ? 1.392 3.755 14.102 1.00 85.69 79 LYS A N 1
ATOM 629 C CA . LYS A 1 79 ? 0.724 3.911 15.393 1.00 85.69 79 LYS A CA 1
ATOM 630 C C . LYS A 1 79 ? -0.698 3.376 15.279 1.00 85.69 79 LYS A C 1
ATOM 632 O O . LYS A 1 79 ? -1.397 3.630 14.303 1.00 85.69 79 LYS A O 1
ATOM 637 N N . VAL A 1 80 ? -1.138 2.611 16.273 1.00 80.75 80 VAL A N 1
ATOM 638 C CA . VAL A 1 80 ? -2.532 2.153 16.333 1.00 80.75 80 VAL A CA 1
ATOM 639 C C . VAL A 1 80 ? -3.384 3.303 16.852 1.00 80.75 80 VAL A C 1
ATOM 641 O O . VAL A 1 80 ? -3.101 3.829 17.929 1.00 80.75 80 VAL A O 1
ATOM 644 N N . SER A 1 81 ? -4.422 3.680 16.105 1.00 71.31 81 SER A N 1
ATOM 645 C CA . SER A 1 81 ? -5.370 4.682 16.579 1.00 71.31 81 SER A CA 1
ATOM 646 C C . SER A 1 81 ? -6.130 4.114 17.777 1.00 71.31 81 SER A C 1
ATOM 648 O O . SER A 1 81 ? -6.786 3.078 17.685 1.00 71.31 81 SER A O 1
ATOM 650 N N . THR A 1 82 ? -6.036 4.783 18.923 1.00 68.38 82 THR A N 1
ATOM 651 C CA . THR A 1 82 ? -6.839 4.470 20.116 1.00 68.38 82 THR A CA 1
ATOM 652 C C . THR A 1 82 ? -8.199 5.168 20.097 1.00 68.38 82 THR A C 1
ATOM 654 O O . THR A 1 82 ? -8.983 5.015 21.035 1.00 68.38 82 THR A O 1
ATOM 657 N N . HIS A 1 83 ? -8.501 5.930 19.041 1.00 58.28 83 HIS A N 1
ATOM 658 C CA . HIS A 1 83 ? -9.775 6.618 18.907 1.00 58.28 83 HIS A CA 1
ATOM 659 C C . HIS A 1 83 ? -10.866 5.604 18.574 1.00 58.28 83 HIS A C 1
ATOM 661 O O . HIS A 1 83 ? -11.046 5.214 17.423 1.00 58.28 83 HIS A O 1
ATOM 667 N N . ASN A 1 84 ? -11.621 5.206 19.595 1.00 51.78 84 ASN A N 1
ATOM 668 C CA . ASN A 1 84 ? -12.887 4.513 19.416 1.00 51.78 84 ASN A CA 1
ATOM 669 C C . ASN A 1 84 ? -13.879 5.534 18.830 1.00 51.78 84 ASN A C 1
ATOM 671 O O . ASN A 1 84 ? -14.493 6.308 19.565 1.00 51.78 84 ASN A O 1
ATOM 675 N N . LYS A 1 85 ? -13.938 5.643 17.499 1.00 52.44 85 LYS A N 1
ATOM 676 C CA . LYS A 1 85 ? -14.940 6.471 16.822 1.00 52.44 85 LYS A CA 1
ATOM 677 C C . LYS A 1 85 ? -16.253 5.682 16.847 1.00 52.44 85 LYS A C 1
ATOM 679 O O . LYS A 1 85 ? -16.382 4.698 16.128 1.00 52.44 85 LYS A O 1
ATOM 684 N N . TYR A 1 86 ? -17.109 6.077 17.791 1.00 46.34 86 TYR A N 1
ATOM 685 C CA . TYR A 1 86 ? -18.442 5.541 18.083 1.00 46.34 86 TYR A CA 1
ATOM 686 C C . TYR A 1 86 ? -19.327 5.369 16.849 1.00 46.34 86 TYR A C 1
ATOM 688 O O . TYR A 1 86 ? -19.263 6.251 15.962 1.00 46.34 86 TYR A O 1
#

Radius of gyration: 14.11 Å; Cα contacts (8 Å, |Δi|>4): 94; chains: 1; bounding box: 34×24×34 Å

Sequence (86 aa):
MNLIIWNCRCANGPDFIRNFRTLLDWHKPPMMLDEFPFNKMTKVPTMGNSGGLVVLWDDNLLELDEIATTGQEIHAMIKVSTHNKY

Solvent-accessible surface area (backbone atoms only — not comparable to full-atom values): 5692 Å² total; per-residue (Å²): 138,90,87,86,88,78,93,69,83,60,74,86,39,72,67,42,55,53,53,50,50,52,52,46,69,74,66,57,66,80,62,84,85,62,94,62,58,45,82,44,74,53,75,31,63,64,50,91,94,42,71,56,48,76,50,73,41,31,70,75,54,34,45,73,49,82,76,46,75,47,79,85,48,80,42,66,48,82,41,76,50,82,67,81,81,125